Protein AF-A0A9E7JRC7-F1 (afdb_monomer)

Mean predicted aligned error: 5.25 Å

Radius of gyration: 14.57 Å; Cα contacts (8 Å, |Δi|>4): 48; chains: 1; bounding box: 34×26×34 Å

pLDDT: mean 88.2, std 9.87, range [49.88, 96.19]

Solvent-accessible surface area (backbone atoms only — not comparable to full-atom values): 4947 Å² total; per-residue (Å²): 134,81,70,94,59,87,87,84,82,88,87,84,75,63,90,90,67,48,62,66,64,52,45,53,52,46,25,73,75,68,74,46,88,83,85,56,70,71,57,55,50,50,50,32,39,75,67,64,34,78,66,9,55,60,41,44,66,26,53,80,69,73,41,81,63,56,64,83,62,59,76,67,66,77,134

Sequence (75 aa):
MKLEQPVKIIIWGALASGKGTQSELIEKNYGLGHIAAGDLLRAEVAAETEIGKRAKEYMEKGMLVPDEVVVTVRN

Organism: NCBI:txid320322

Secondary structure (DSSP, 8-state):
---SSPPP-----STTSSHHHHHHHHHHHH-PPP--HHHHHHHHHHTT-HHHHHHHHHHTTTPPPPHHHHTT---

InterPro domains:
  IPR000850 Adenylate kinase/UMP-CMP kinase [PR00094] (10-23)
  IPR000850 Adenylate kinase/UMP-CMP kinase [PR00094] (38-52)
  IPR000850 Adenylate kinase/UMP-CMP kinase [PTHR23359] (5-73)
  IPR000850 Adenylate kinase/UMP-CMP kinase [cd01428] (8-73)
  IPR027417 P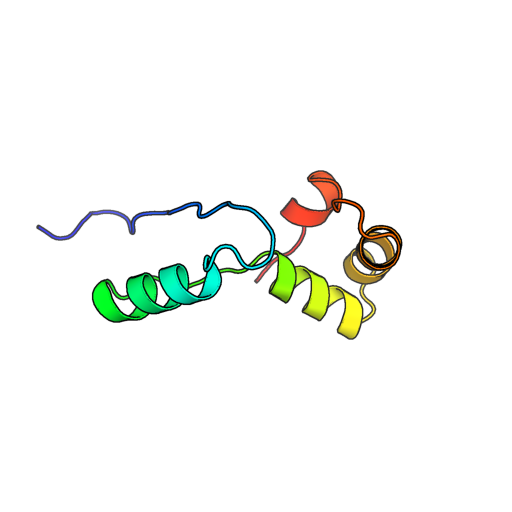-loop containing nucleoside triphosphate hydrolase [G3DSA:3.40.50.300] (1-74)
  IPR027417 P-loop containing nucleoside triphosphate hydrolase [SSF52540] (1-71)

Foldseek 3Di:
DPDPDDDDDDDDDDVPPCSVVVQVVCCVPPVDDDDDLVVLLVVCLVVVHPLNVQQVVQVVVVHDRDPVSSVPRDD

Nearest PDB structures (foldseek):
  3gmt-assembly1_A  TM=7.169E-01  e=1.140E-04  Burkholderia pseudomallei 1710b
  3gmt-assembly2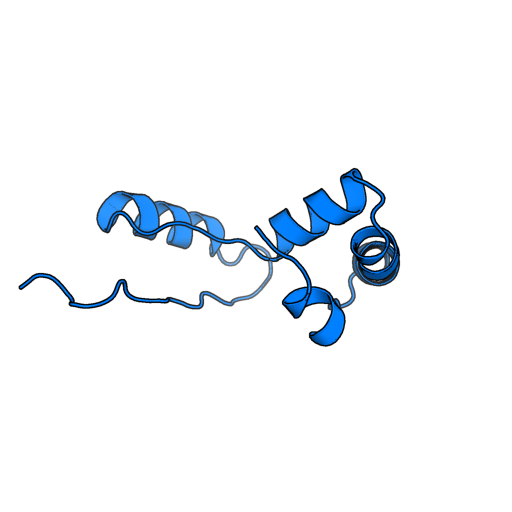_B  TM=7.353E-01  e=3.249E-04  Burkholderia pseudomallei 1710b
  2xb4-assembly1_A  TM=6.487E-01  e=4.507E-04  Megalodesulfovibrio gigas
  4np6-assembly2_D  TM=6.868E-01  e=1.783E-03  Vibrio cholerae O1 biovar El Tor str. N16961
  4w5h-assembly1_A  TM=6.162E-01  e=8.675E-04  Streptococcus pneumoniae D39

Structure (mmCIF, N/CA/C/O backbone):
data_AF-A0A9E7JRC7-F1
#
_entry.id   AF-A0A9E7JRC7-F1
#
loop_
_atom_site.group_PDB
_atom_site.id
_atom_site.type_symbol
_atom_site.label_atom_id
_atom_site.label_alt_id
_atom_site.label_comp_id
_atom_site.label_asym_id
_atom_site.label_entity_id
_atom_site.label_seq_id
_atom_site.pdbx_PDB_ins_code
_atom_site.Cartn_x
_atom_site.Cartn_y
_atom_site.Cartn_z
_atom_site.occupancy
_atom_site.B_iso_or_equiv
_atom_site.auth_seq_id
_atom_site.auth_comp_id
_atom_site.auth_asym_id
_atom_site.auth_atom_id
_atom_site.pdbx_PDB_model_num
ATOM 1 N N . MET A 1 1 ? -24.592 -0.963 20.669 1.00 50.94 1 MET A N 1
ATOM 2 C CA . MET A 1 1 ? -25.023 -1.307 19.299 1.00 50.94 1 MET A CA 1
ATOM 3 C C . MET A 1 1 ? -23.810 -1.878 18.574 1.00 50.94 1 MET A C 1
ATOM 5 O O . MET A 1 1 ? -22.861 -1.136 18.367 1.00 50.94 1 MET A O 1
ATOM 9 N N . LYS A 1 2 ? -23.760 -3.191 18.312 1.00 49.88 2 LYS A N 1
ATOM 10 C CA . LYS A 1 2 ? -22.737 -3.761 17.417 1.00 49.88 2 LYS A CA 1
ATOM 11 C C . LYS A 1 2 ? -23.172 -3.409 15.999 1.00 49.88 2 LYS A C 1
ATOM 13 O O . LYS A 1 2 ? -24.308 -3.702 15.646 1.00 49.88 2 LYS A O 1
ATOM 18 N N . LEU A 1 3 ? -22.317 -2.739 15.232 1.00 53.25 3 LEU A N 1
ATOM 19 C CA . LEU A 1 3 ? -22.562 -2.579 13.802 1.00 53.25 3 LEU A CA 1
ATOM 20 C C . LEU A 1 3 ? -22.591 -3.984 13.191 1.00 53.25 3 LEU A C 1
ATOM 22 O O . LEU A 1 3 ? -21.678 -4.772 13.432 1.00 53.25 3 LEU A O 1
ATOM 26 N N . GLU A 1 4 ? -23.656 -4.310 12.459 1.00 68.69 4 GLU A N 1
ATOM 27 C CA . GLU A 1 4 ? -23.846 -5.632 11.842 1.00 68.69 4 GLU A CA 1
ATOM 28 C C . GLU A 1 4 ? -22.751 -5.956 10.817 1.00 68.69 4 GLU A C 1
ATOM 30 O O . GLU A 1 4 ? -22.527 -7.118 10.491 1.00 68.69 4 GLU A O 1
ATOM 35 N N . GLN A 1 5 ? -22.039 -4.930 10.337 1.00 71.94 5 GLN A N 1
ATOM 36 C CA . GLN A 1 5 ? -20.919 -5.042 9.412 1.00 71.94 5 GLN A CA 1
ATOM 37 C C . GLN A 1 5 ? -19.832 -4.021 9.791 1.00 71.94 5 GLN A C 1
ATOM 39 O O . GLN A 1 5 ? -20.168 -2.889 10.159 1.00 71.94 5 GLN A O 1
ATOM 44 N N . PRO A 1 6 ? -18.537 -4.381 9.720 1.00 78.19 6 PRO A N 1
ATOM 45 C CA . PRO A 1 6 ? -17.456 -3.439 9.988 1.00 78.19 6 PRO A CA 1
ATOM 46 C C . PRO A 1 6 ? -17.478 -2.287 8.973 1.00 78.19 6 PRO A C 1
ATOM 48 O O . PRO A 1 6 ? -17.687 -2.497 7.776 1.00 78.19 6 PRO A O 1
ATOM 51 N N . VAL A 1 7 ? -17.256 -1.061 9.453 1.00 87.75 7 VAL A N 1
ATOM 52 C CA . VAL A 1 7 ? -17.200 0.140 8.606 1.00 87.75 7 VAL A CA 1
ATOM 53 C C . VAL A 1 7 ? -15.987 0.050 7.683 1.00 87.75 7 VAL A C 1
ATOM 55 O O . VAL A 1 7 ? -14.875 -0.204 8.140 1.00 87.75 7 VAL A O 1
ATOM 58 N N . LYS A 1 8 ? -16.194 0.290 6.385 1.00 90.19 8 LYS A N 1
ATOM 59 C CA . LYS A 1 8 ? -15.116 0.423 5.397 1.00 90.19 8 LYS A CA 1
ATOM 60 C C . LYS A 1 8 ? -14.848 1.905 5.155 1.00 90.19 8 LYS A C 1
ATOM 62 O O . LYS A 1 8 ? -15.768 2.642 4.813 1.00 90.19 8 LYS A O 1
ATOM 67 N N . ILE A 1 9 ? -13.602 2.331 5.343 1.00 91.56 9 ILE A N 1
ATOM 68 C CA . ILE A 1 9 ? -13.186 3.735 5.252 1.00 91.56 9 ILE A CA 1
ATOM 69 C C . ILE A 1 9 ? -12.158 3.866 4.128 1.00 91.56 9 ILE A C 1
ATOM 71 O O . ILE A 1 9 ? -11.223 3.074 4.052 1.00 91.56 9 ILE A O 1
ATOM 75 N N . ILE A 1 10 ? -12.322 4.877 3.273 1.00 91.81 10 ILE A N 1
ATOM 76 C CA . ILE A 1 10 ? -11.314 5.280 2.287 1.00 91.81 10 ILE A CA 1
ATOM 77 C C . ILE A 1 10 ? -10.651 6.561 2.790 1.00 91.81 10 ILE A C 1
ATOM 79 O O . ILE A 1 10 ? -11.336 7.543 3.071 1.00 91.81 10 ILE A O 1
ATOM 83 N N . ILE A 1 11 ? -9.320 6.558 2.882 1.00 90.94 11 ILE A N 1
ATOM 84 C CA . ILE A 1 11 ? -8.519 7.723 3.273 1.00 90.94 11 ILE A CA 1
ATOM 85 C C . ILE A 1 11 ? -7.621 8.098 2.095 1.00 90.94 11 ILE A C 1
ATOM 87 O O . ILE A 1 11 ? -6.704 7.358 1.741 1.00 90.94 11 ILE A O 1
ATOM 91 N N . TRP A 1 12 ? -7.861 9.266 1.495 1.00 89.94 12 TRP A N 1
ATOM 92 C CA . TRP A 1 12 ? -7.029 9.814 0.419 1.00 89.94 12 TRP A CA 1
ATOM 93 C C . TRP A 1 12 ? -6.475 11.196 0.790 1.00 89.94 12 TRP A C 1
ATOM 95 O O . TRP A 1 12 ? -6.921 11.839 1.736 1.00 89.94 12 TRP A O 1
ATOM 105 N N . GLY A 1 13 ? -5.454 11.646 0.058 1.00 88.06 13 GLY A N 1
ATOM 106 C CA . GLY A 1 13 ? -4.768 12.917 0.297 1.00 88.06 13 GLY A CA 1
ATOM 107 C C . GLY A 1 13 ? -3.390 12.951 -0.359 1.00 88.06 13 GLY A C 1
ATOM 108 O O . GLY A 1 13 ? -2.871 11.907 -0.767 1.00 88.06 13 GLY A O 1
ATOM 109 N N . ALA A 1 14 ? -2.785 14.136 -0.441 1.00 86.88 14 ALA A N 1
ATOM 110 C CA . ALA A 1 14 ? -1.466 14.345 -1.043 1.00 86.88 14 ALA A CA 1
ATOM 111 C C . ALA A 1 14 ? -0.353 13.502 -0.381 1.00 86.88 14 ALA A C 1
ATOM 113 O O . ALA A 1 14 ? -0.512 12.967 0.723 1.00 86.88 14 ALA A O 1
ATOM 114 N N . LEU A 1 15 ? 0.797 13.365 -1.049 1.00 82.31 15 LEU A N 1
ATOM 115 C CA . LEU A 1 15 ? 1.977 12.751 -0.433 1.00 82.31 15 LEU A CA 1
ATOM 116 C C . LEU A 1 15 ? 2.327 13.497 0.866 1.00 82.31 15 LEU A C 1
ATOM 118 O O . LEU A 1 15 ? 2.210 14.716 0.929 1.00 82.31 15 LEU A 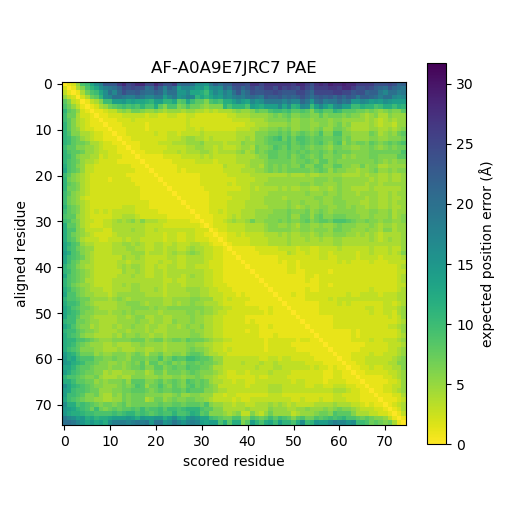O 1
ATOM 122 N N . ALA A 1 16 ? 2.702 12.756 1.910 1.00 87.56 16 ALA A N 1
ATOM 123 C CA . ALA A 1 16 ? 3.002 13.294 3.242 1.00 87.56 16 ALA A CA 1
ATOM 124 C C . ALA A 1 16 ? 1.848 14.038 3.958 1.00 87.56 16 ALA A C 1
ATOM 126 O O . ALA A 1 16 ? 2.071 14.633 5.005 1.00 87.56 16 ALA A O 1
ATOM 127 N N . SER A 1 17 ? 0.593 13.933 3.498 1.00 94.38 17 SER A N 1
ATOM 128 C CA . SER A 1 17 ? -0.567 14.556 4.169 1.00 94.38 17 SER A CA 1
ATOM 129 C C . SER A 1 17 ? -0.991 13.895 5.497 1.00 94.38 17 SER A C 1
ATOM 131 O O . SER A 1 17 ? -2.070 14.186 6.003 1.00 94.38 17 SER A O 1
ATOM 133 N N . GLY A 1 18 ? -0.212 12.948 6.033 1.00 94.19 18 GLY A N 1
ATOM 134 C CA . GLY A 1 18 ? -0.507 12.277 7.308 1.00 94.19 18 GLY A CA 1
ATOM 135 C C . GLY A 1 18 ? -1.527 11.129 7.259 1.00 94.19 18 GLY A C 1
ATOM 136 O O . GLY A 1 18 ? -1.997 10.698 8.307 1.00 94.19 18 GLY A O 1
ATOM 137 N N . LYS A 1 19 ? -1.869 10.593 6.076 1.00 93.56 19 LYS A N 1
ATOM 138 C CA . LYS A 1 19 ? -2.846 9.486 5.937 1.00 93.56 19 LYS A CA 1
ATOM 139 C C . LYS A 1 19 ? -2.495 8.251 6.767 1.00 93.56 19 L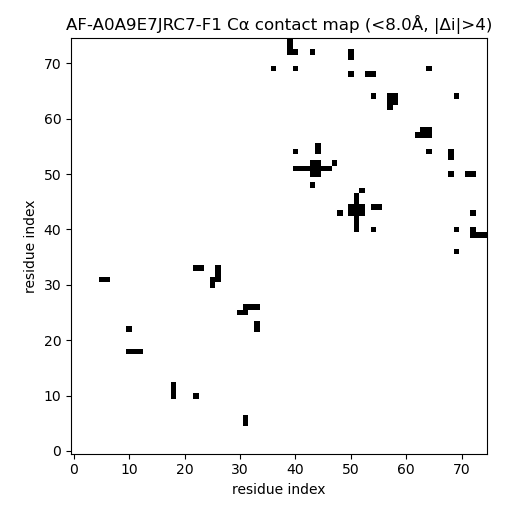YS A C 1
ATOM 141 O O . LYS A 1 19 ? -3.377 7.685 7.401 1.00 93.56 19 LYS A O 1
ATOM 146 N N . GLY A 1 20 ? -1.219 7.852 6.759 1.00 90.44 20 GLY A N 1
ATOM 147 C CA . GLY A 1 20 ? -0.736 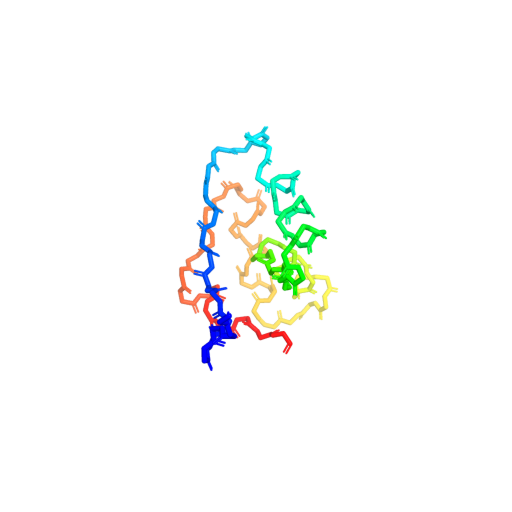6.703 7.532 1.00 90.44 20 GLY A CA 1
ATOM 148 C C . GLY A 1 20 ? -0.959 6.917 9.026 1.00 90.44 20 GLY A C 1
ATOM 149 O O . GLY A 1 20 ? -1.622 6.110 9.663 1.00 90.44 20 GLY A O 1
ATOM 150 N N . THR A 1 21 ? -0.558 8.084 9.540 1.00 94.69 21 THR A N 1
ATOM 151 C CA . THR A 1 21 ? -0.796 8.483 10.935 1.00 94.69 21 THR A CA 1
ATOM 152 C C . THR A 1 21 ? -2.279 8.441 11.306 1.00 94.69 21 THR A C 1
ATOM 154 O O . THR A 1 21 ? -2.635 7.950 12.370 1.00 94.69 21 THR A O 1
ATOM 157 N N . GLN A 1 22 ? -3.168 8.926 10.434 1.00 94.81 22 GLN A N 1
ATOM 158 C CA . GLN A 1 22 ? -4.611 8.856 10.695 1.00 94.81 22 GLN A CA 1
ATOM 159 C C . GLN A 1 22 ? -5.145 7.418 10.654 1.00 94.81 22 GLN A C 1
ATOM 161 O O . GLN A 1 22 ? -5.998 7.062 11.462 1.00 94.81 22 GLN A O 1
ATOM 166 N N . SER A 1 23 ? -4.622 6.582 9.757 1.00 93.00 23 SER A N 1
ATOM 167 C CA . SER A 1 23 ? -5.025 5.176 9.631 1.00 93.00 23 SER A CA 1
ATOM 168 C C . SER A 1 23 ? -4.626 4.366 10.867 1.00 93.00 23 SER A C 1
ATOM 170 O O . SER A 1 23 ? -5.459 3.647 11.408 1.00 93.00 23 SER A O 1
ATOM 172 N N . GLU A 1 24 ? -3.411 4.569 11.386 1.00 92.88 24 GLU A N 1
ATOM 173 C CA . GLU A 1 24 ? -2.936 3.959 12.639 1.00 92.88 24 GLU A CA 1
ATOM 174 C C . GLU A 1 24 ? -3.797 4.366 13.846 1.00 92.88 24 GLU A C 1
ATOM 176 O O . GLU A 1 24 ? -4.138 3.539 14.694 1.00 92.88 24 GLU A O 1
ATOM 181 N N . LEU A 1 25 ? -4.190 5.643 13.930 1.00 94.75 25 LEU A N 1
ATOM 182 C CA . LEU A 1 25 ? -5.081 6.119 14.991 1.00 94.75 25 LEU A CA 1
ATOM 183 C C . LEU A 1 25 ? -6.474 5.487 14.892 1.00 94.75 25 LEU A C 1
ATOM 185 O O . LEU A 1 25 ? -7.071 5.165 15.920 1.00 94.75 25 LEU A O 1
ATOM 189 N N . ILE A 1 26 ? -6.994 5.300 13.677 1.00 93.12 26 ILE A N 1
ATOM 190 C CA . ILE A 1 26 ? -8.285 4.643 13.449 1.00 93.12 26 ILE A CA 1
ATOM 191 C C . ILE A 1 26 ? -8.217 3.165 13.844 1.00 93.12 26 ILE A C 1
ATOM 193 O O . ILE A 1 26 ? -9.094 2.692 14.566 1.00 93.12 26 ILE A O 1
ATOM 197 N N . GLU A 1 27 ? -7.169 2.454 13.432 1.00 91.25 27 GLU A N 1
ATOM 198 C CA . GLU A 1 27 ? -6.938 1.061 13.818 1.00 91.25 27 GLU A CA 1
ATOM 199 C C . GLU A 1 27 ? -6.890 0.916 15.343 1.00 91.25 27 GLU A C 1
ATOM 201 O O . GLU A 1 27 ? -7.652 0.138 15.920 1.00 91.25 27 GLU A O 1
ATOM 206 N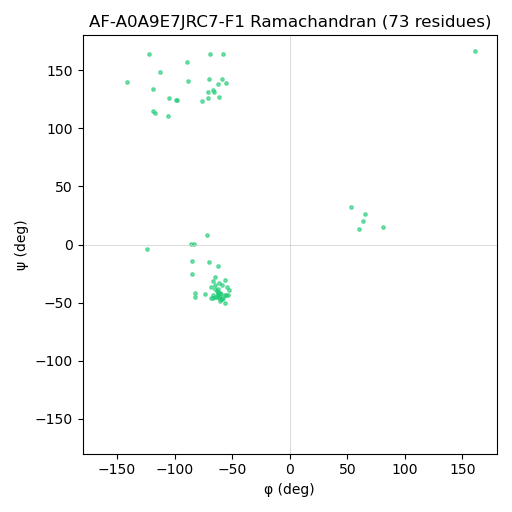 N . LYS A 1 28 ? -6.088 1.747 16.018 1.00 93.38 28 LYS A N 1
ATOM 207 C CA . LYS A 1 28 ? -5.941 1.720 17.479 1.00 93.38 28 LYS A CA 1
ATOM 208 C C . LYS A 1 28 ? -7.241 2.028 18.226 1.00 93.38 28 LYS A C 1
ATOM 210 O O . LYS A 1 28 ? -7.530 1.387 19.234 1.00 93.38 28 LYS A O 1
ATOM 215 N N . ASN A 1 29 ? -7.999 3.027 17.776 1.00 94.00 29 ASN A N 1
ATOM 216 C CA . ASN A 1 29 ? -9.171 3.514 18.509 1.00 94.00 29 ASN A CA 1
ATOM 217 C C . ASN A 1 29 ? -10.447 2.715 18.213 1.00 94.00 29 ASN A C 1
ATOM 219 O O . ASN A 1 29 ? -11.351 2.700 19.047 1.00 94.00 29 ASN A O 1
ATOM 223 N N . TYR A 1 30 ? -10.535 2.069 17.045 1.00 91.25 30 TYR A N 1
ATOM 224 C CA . TYR A 1 30 ? -11.759 1.406 16.581 1.00 91.25 30 TYR A CA 1
ATOM 225 C C . TYR A 1 30 ? -11.584 -0.083 16.252 1.00 91.25 30 TYR A C 1
ATOM 227 O O . TYR A 1 30 ? -12.571 -0.742 15.929 1.00 91.25 30 TYR A O 1
ATOM 235 N N . GLY A 1 31 ? -10.366 -0.632 16.338 1.00 89.06 31 GLY A N 1
ATOM 236 C CA . GLY A 1 31 ? -10.088 -2.044 16.052 1.00 89.06 31 GLY A CA 1
ATOM 237 C C . GLY A 1 31 ? -10.318 -2.430 14.588 1.00 89.06 31 GLY A C 1
ATOM 238 O O . GLY A 1 31 ? -10.663 -3.575 14.302 1.00 89.06 31 GLY A O 1
ATOM 239 N N . LEU A 1 32 ? -10.196 -1.469 13.668 1.00 89.88 32 LEU A N 1
ATOM 240 C CA . LEU A 1 32 ? -10.328 -1.697 12.229 1.00 89.88 32 LEU A CA 1
ATOM 241 C C . LEU A 1 32 ? -8.972 -2.072 11.628 1.00 89.88 32 LEU A C 1
ATOM 243 O O . LEU A 1 32 ? -7.966 -1.472 11.980 1.00 89.88 32 LEU A O 1
ATOM 247 N N . GLY A 1 33 ? -8.949 -3.016 10.687 1.00 88.12 33 GLY A N 1
ATOM 248 C CA . GLY A 1 33 ? -7.728 -3.332 9.944 1.00 88.12 33 GLY A CA 1
ATOM 249 C C . GLY A 1 33 ? -7.341 -2.213 8.973 1.00 88.12 33 GLY A C 1
ATOM 250 O O . GLY A 1 33 ? -8.208 -1.611 8.333 1.00 88.12 33 GLY A O 1
ATOM 251 N N . HIS A 1 34 ? -6.040 -1.968 8.834 1.00 88.69 34 HIS A N 1
ATOM 252 C CA . HIS A 1 34 ? -5.488 -1.018 7.874 1.00 88.69 34 HIS A CA 1
ATOM 253 C C . HIS A 1 34 ? -5.003 -1.740 6.609 1.00 88.69 34 HIS A C 1
ATOM 255 O O . HIS A 1 34 ? -4.186 -2.654 6.670 1.00 88.69 34 HIS A O 1
ATOM 261 N N . ILE A 1 35 ? -5.510 -1.314 5.448 1.00 88.56 35 ILE A N 1
ATOM 262 C CA . ILE A 1 35 ? -5.070 -1.797 4.135 1.00 88.56 35 ILE A CA 1
ATOM 263 C C . ILE A 1 35 ? -4.505 -0.611 3.357 1.00 88.56 35 ILE A C 1
ATOM 265 O O . ILE A 1 35 ? -5.240 0.307 2.990 1.00 88.56 35 ILE A O 1
ATOM 269 N N . ALA A 1 36 ? -3.205 -0.652 3.071 1.00 88.75 36 ALA A N 1
ATOM 270 C CA . ALA A 1 36 ? -2.526 0.352 2.267 1.00 88.75 36 ALA A CA 1
ATOM 271 C C . ALA A 1 36 ? -2.210 -0.208 0.874 1.00 88.75 36 ALA A C 1
ATOM 273 O O . ALA A 1 36 ? -1.319 -1.039 0.712 1.00 88.75 36 ALA A O 1
ATOM 274 N N . ALA A 1 37 ? -2.896 0.297 -0.158 1.00 87.06 37 ALA A N 1
ATOM 275 C CA . ALA A 1 37 ? -2.677 -0.132 -1.545 1.00 87.06 37 ALA A CA 1
ATOM 276 C C . ALA A 1 37 ? -1.204 -0.005 -1.981 1.00 87.06 37 ALA A C 1
ATOM 278 O O . ALA A 1 37 ? -0.683 -0.862 -2.685 1.00 87.06 37 ALA A O 1
ATOM 279 N N . GLY A 1 38 ? -0.512 1.041 -1.515 1.00 86.88 38 GLY A N 1
ATOM 280 C CA . GLY A 1 38 ? 0.910 1.233 -1.795 1.00 86.88 38 GLY A CA 1
ATOM 281 C C . GLY A 1 38 ? 1.812 0.154 -1.189 1.00 86.88 38 GLY A C 1
ATOM 282 O O . GLY A 1 38 ? 2.803 -0.206 -1.816 1.00 86.88 38 GLY A O 1
ATOM 283 N N . ASP A 1 39 ? 1.480 -0.375 -0.008 1.00 90.06 39 ASP A N 1
ATOM 284 C CA . ASP A 1 39 ? 2.252 -1.456 0.620 1.00 90.06 39 ASP A CA 1
ATOM 285 C C . ASP A 1 39 ? 2.018 -2.783 -0.089 1.00 90.06 39 ASP A C 1
ATOM 287 O O . ASP A 1 39 ? 2.981 -3.484 -0.392 1.00 90.06 39 ASP A O 1
ATOM 291 N N . LEU A 1 40 ? 0.765 -3.076 -0.445 1.00 91.38 40 LEU A N 1
ATOM 292 C CA . LEU A 1 40 ? 0.428 -4.267 -1.216 1.00 91.38 40 LEU A CA 1
ATOM 293 C C . LEU A 1 40 ? 1.142 -4.275 -2.577 1.00 91.38 40 LEU A C 1
ATOM 295 O O . LEU A 1 40 ? 1.794 -5.250 -2.931 1.00 91.38 40 LEU A O 1
ATOM 299 N N . LEU A 1 41 ? 1.118 -3.155 -3.309 1.00 92.56 41 LEU A N 1
ATOM 300 C CA . LEU A 1 41 ? 1.841 -3.032 -4.580 1.00 92.56 41 LEU A CA 1
ATOM 301 C C . LEU A 1 41 ? 3.359 -3.178 -4.402 1.00 92.56 41 LEU A C 1
ATOM 303 O O . LEU A 1 41 ? 4.007 -3.836 -5.211 1.00 92.56 41 LEU A O 1
ATOM 307 N N . ARG A 1 42 ? 3.943 -2.602 -3.341 1.00 92.38 42 ARG A N 1
ATOM 308 C CA . ARG A 1 42 ? 5.371 -2.786 -3.032 1.00 92.38 42 ARG A CA 1
ATOM 309 C C . ARG A 1 42 ? 5.715 -4.245 -2.734 1.00 92.38 42 ARG A C 1
ATOM 311 O O . ARG A 1 42 ? 6.779 -4.693 -3.153 1.00 92.38 42 ARG A O 1
ATOM 318 N N . ALA A 1 43 ? 4.837 -4.974 -2.047 1.00 93.50 43 ALA A N 1
ATOM 319 C CA . ALA A 1 43 ? 5.018 -6.397 -1.780 1.00 93.50 43 ALA A CA 1
ATOM 320 C C . ALA A 1 43 ? 4.991 -7.222 -3.077 1.00 93.50 43 ALA A C 1
ATOM 322 O O . ALA A 1 43 ? 5.889 -8.032 -3.292 1.00 93.50 43 ALA A O 1
ATOM 323 N N . GLU A 1 44 ? 4.043 -6.953 -3.979 1.00 94.88 44 GLU A N 1
ATOM 324 C CA . GLU A 1 44 ? 3.982 -7.587 -5.305 1.00 94.88 44 GLU A CA 1
ATOM 325 C C . GLU A 1 44 ? 5.252 -7.315 -6.129 1.00 94.88 44 GLU A C 1
ATOM 327 O O . GLU A 1 44 ? 5.805 -8.223 -6.750 1.00 94.88 44 GLU A O 1
ATOM 332 N N . VAL A 1 45 ? 5.752 -6.070 -6.107 1.00 94.88 45 VAL A N 1
ATOM 333 C CA . VAL A 1 45 ? 7.011 -5.682 -6.771 1.00 94.88 45 VAL A CA 1
ATOM 334 C C . VAL A 1 45 ? 8.197 -6.450 -6.187 1.00 94.88 45 VAL A C 1
ATOM 336 O O . VAL A 1 45 ? 9.021 -6.958 -6.945 1.00 94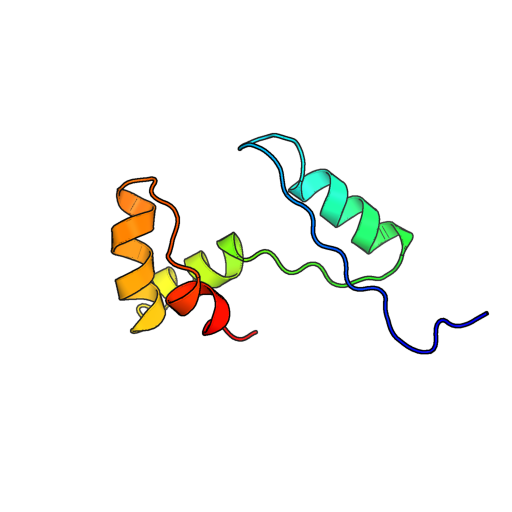.88 45 VAL A O 1
ATOM 339 N N . ALA A 1 46 ? 8.287 -6.546 -4.858 1.00 96.19 46 ALA A N 1
ATOM 340 C CA . ALA A 1 46 ? 9.363 -7.259 -4.173 1.00 96.19 46 ALA A CA 1
ATOM 341 C C . ALA A 1 46 ? 9.320 -8.777 -4.413 1.00 96.19 46 ALA A C 1
ATOM 343 O O . ALA A 1 46 ? 10.366 -9.416 -4.460 1.00 96.19 46 ALA A O 1
ATOM 344 N N . ALA A 1 47 ? 8.124 -9.343 -4.586 1.00 95.69 47 ALA A N 1
ATOM 345 C CA . ALA A 1 47 ? 7.908 -10.750 -4.912 1.00 95.69 47 ALA A CA 1
ATOM 346 C C . ALA A 1 47 ? 8.037 -11.064 -6.417 1.00 95.69 47 ALA A C 1
ATOM 348 O O . ALA A 1 47 ? 7.854 -12.213 -6.814 1.00 95.69 47 ALA A O 1
ATOM 349 N N . GLU A 1 48 ? 8.338 -10.062 -7.252 1.00 95.75 48 GLU A N 1
ATOM 350 C CA . GLU A 1 48 ? 8.506 -10.189 -8.706 1.00 95.75 48 GLU A CA 1
ATOM 351 C C . GLU A 1 48 ? 7.320 -10.863 -9.419 1.00 95.75 48 GLU A C 1
ATOM 353 O O . GLU A 1 48 ? 7.482 -11.540 -10.441 1.00 95.75 48 GLU A O 1
ATOM 358 N N . THR A 1 49 ? 6.105 -10.665 -8.906 1.00 95.06 49 THR A N 1
ATOM 359 C CA . THR A 1 49 ? 4.898 -11.207 -9.536 1.00 95.06 49 THR A CA 1
ATOM 360 C C . THR A 1 49 ? 4.609 -10.489 -10.854 1.00 95.06 49 THR A C 1
ATOM 362 O O . THR A 1 49 ? 5.108 -9.394 -11.120 1.00 95.06 49 THR A O 1
ATOM 365 N N . GLU A 1 50 ? 3.755 -11.067 -11.698 1.00 93.06 50 GLU A N 1
ATOM 366 C CA . GLU A 1 50 ? 3.339 -10.404 -12.943 1.00 93.06 50 GLU A CA 1
ATOM 367 C C . GLU A 1 50 ? 2.617 -9.070 -12.682 1.00 93.06 50 GLU A C 1
ATOM 369 O O . GLU A 1 50 ? 2.782 -8.109 -13.436 1.00 93.06 50 GLU A O 1
ATOM 374 N N . ILE A 1 51 ? 1.871 -8.974 -11.576 1.00 92.12 51 ILE A N 1
ATOM 375 C CA . ILE A 1 51 ? 1.249 -7.722 -11.126 1.00 92.12 51 ILE A CA 1
ATOM 376 C C . ILE A 1 51 ? 2.334 -6.739 -10.671 1.00 92.12 51 ILE A C 1
ATOM 378 O O . ILE A 1 51 ? 2.324 -5.579 -11.086 1.00 92.12 51 ILE A O 1
ATOM 382 N N . GLY A 1 52 ? 3.302 -7.210 -9.880 1.00 94.62 52 GLY A N 1
ATOM 383 C CA . GLY A 1 52 ? 4.432 -6.426 -9.396 1.00 94.62 52 GLY A CA 1
ATOM 384 C C . GLY A 1 52 ? 5.274 -5.833 -10.520 1.00 94.62 52 GLY A C 1
ATOM 385 O O . GLY A 1 52 ? 5.561 -4.639 -10.507 1.00 94.62 52 GLY A O 1
ATOM 386 N N . LYS A 1 53 ? 5.609 -6.624 -11.544 1.00 94.69 53 LYS A N 1
ATOM 387 C CA . LYS A 1 53 ? 6.352 -6.157 -12.728 1.00 94.69 53 LYS A CA 1
ATOM 388 C C . LYS A 1 53 ? 5.611 -5.036 -13.454 1.00 94.69 53 LYS A C 1
ATOM 390 O O . LYS A 1 53 ? 6.207 -3.998 -13.728 1.00 94.69 53 LYS A O 1
ATOM 395 N N . ARG A 1 54 ? 4.303 -5.202 -13.693 1.00 93.06 54 ARG A N 1
ATOM 396 C CA . ARG A 1 54 ? 3.468 -4.162 -14.318 1.00 93.06 54 ARG A CA 1
ATOM 397 C C . ARG A 1 54 ? 3.397 -2.906 -13.456 1.00 93.06 54 ARG A C 1
ATOM 399 O O . ARG A 1 54 ? 3.552 -1.810 -13.978 1.00 93.06 54 ARG A O 1
ATOM 406 N N . ALA A 1 55 ? 3.186 -3.044 -12.147 1.00 94.62 55 ALA A N 1
ATOM 407 C CA . ALA A 1 55 ? 3.114 -1.911 -11.225 1.00 94.62 55 ALA A CA 1
ATOM 408 C C . ALA A 1 55 ? 4.442 -1.135 -11.150 1.00 94.62 55 ALA A C 1
ATOM 410 O O . ALA A 1 55 ? 4.432 0.100 -11.152 1.00 94.62 55 ALA A O 1
ATOM 411 N N . LYS A 1 56 ? 5.578 -1.847 -11.148 1.00 95.25 56 LYS A N 1
ATOM 412 C CA . LYS A 1 56 ? 6.930 -1.277 -11.077 1.00 95.25 56 LYS A CA 1
ATOM 413 C C . LYS A 1 56 ? 7.172 -0.218 -12.153 1.00 95.25 56 LYS A C 1
ATOM 415 O O . LYS A 1 56 ? 7.658 0.863 -11.831 1.00 95.25 56 LYS A O 1
ATOM 420 N N . GLU A 1 57 ? 6.750 -0.476 -13.392 1.00 94.38 57 GLU A N 1
ATOM 421 C CA . GLU A 1 57 ? 6.940 0.449 -14.519 1.00 94.38 57 GLU A CA 1
ATOM 422 C C . GLU A 1 57 ? 6.296 1.829 -14.304 1.00 94.38 57 GLU A C 1
ATOM 424 O O . GLU A 1 57 ? 6.832 2.843 -14.760 1.00 94.38 57 GLU A O 1
ATOM 429 N N . TYR A 1 58 ? 5.144 1.885 -13.631 1.00 94.19 58 TYR A N 1
ATOM 430 C CA . TYR A 1 58 ? 4.454 3.140 -13.316 1.00 94.19 58 TYR A CA 1
ATOM 431 C C . TYR A 1 58 ? 5.054 3.801 -12.075 1.00 94.19 58 TYR A C 1
ATOM 433 O O . TYR A 1 58 ? 5.276 5.014 -12.068 1.00 94.19 58 TYR A O 1
ATOM 441 N N . MET A 1 59 ? 5.358 3.000 -11.048 1.00 92.06 59 MET A N 1
ATOM 442 C CA . MET A 1 59 ? 5.896 3.474 -9.772 1.00 92.06 59 MET A CA 1
ATOM 443 C C . MET A 1 59 ? 7.263 4.145 -9.933 1.00 92.06 59 MET A C 1
ATOM 445 O O . MET A 1 59 ? 7.479 5.217 -9.371 1.00 92.06 59 MET A O 1
ATOM 449 N N . GLU A 1 60 ? 8.164 3.575 -10.739 1.00 93.19 60 GLU A N 1
ATOM 450 C CA . GLU A 1 60 ? 9.489 4.158 -11.009 1.00 93.19 60 GLU A CA 1
ATOM 451 C C . GLU A 1 60 ? 9.404 5.502 -11.746 1.00 93.19 60 GLU A C 1
ATOM 453 O O . GLU A 1 60 ? 10.253 6.373 -11.563 1.00 93.19 60 GLU A O 1
ATOM 458 N N . LYS A 1 61 ? 8.343 5.707 -12.534 1.00 93.81 61 LYS A N 1
ATOM 459 C CA . LYS A 1 61 ? 8.065 6.967 -13.241 1.00 93.81 61 LYS A CA 1
ATOM 460 C C . LYS A 1 61 ? 7.304 7.979 -12.377 1.00 93.81 61 LYS A C 1
ATOM 462 O O . LYS A 1 61 ? 6.958 9.050 -12.869 1.00 93.81 61 LYS A O 1
ATOM 467 N N . GLY A 1 62 ? 6.993 7.643 -11.120 1.00 89.12 62 GLY A N 1
ATOM 468 C CA . GLY A 1 62 ? 6.157 8.468 -10.244 1.00 89.12 62 GLY A CA 1
ATOM 469 C C . GLY A 1 62 ? 4.719 8.637 -10.748 1.00 8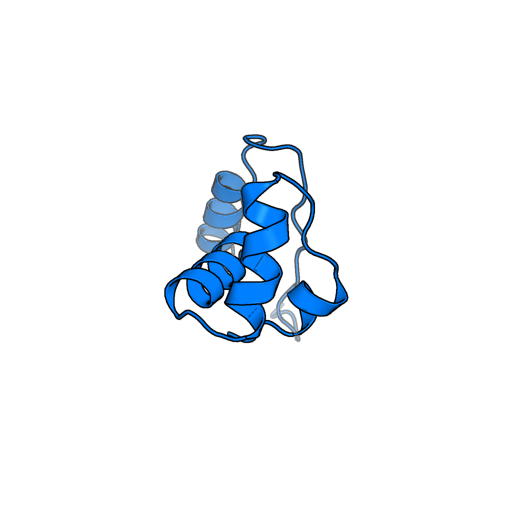9.12 62 GLY A C 1
ATOM 470 O O . GLY A 1 62 ? 4.042 9.588 -10.357 1.00 89.12 62 GLY A O 1
ATOM 471 N N . MET A 1 63 ? 4.255 7.748 -11.631 1.00 89.12 63 MET A N 1
ATOM 472 C CA . MET A 1 63 ? 2.899 7.771 -12.176 1.00 89.12 63 MET A CA 1
ATOM 473 C C . MET A 1 63 ? 1.949 6.957 -11.299 1.00 89.12 63 MET A C 1
ATOM 475 O O . MET A 1 63 ? 2.354 6.044 -10.578 1.00 89.12 63 MET A O 1
ATOM 479 N N . LEU A 1 64 ? 0.657 7.273 -11.390 1.00 88.56 64 LEU A N 1
ATOM 480 C CA . LEU A 1 64 ? -0.378 6.446 -10.780 1.00 88.56 64 LEU A CA 1
ATOM 481 C C . LEU A 1 64 ? -0.430 5.087 -11.483 1.00 88.56 64 LEU A C 1
ATOM 483 O O . LEU A 1 64 ? -0.434 5.009 -12.713 1.00 88.56 64 LEU A O 1
ATOM 487 N N . VAL A 1 65 ? -0.476 4.023 -10.685 1.00 91.31 65 VAL A N 1
ATOM 488 C CA . VAL A 1 65 ? -0.714 2.668 -11.181 1.00 91.31 65 VAL A CA 1
ATOM 489 C C . VAL A 1 65 ? -2.184 2.580 -11.619 1.00 91.31 65 VAL A C 1
ATOM 491 O O . VAL A 1 65 ? -3.045 2.993 -10.842 1.00 91.31 65 VAL A O 1
ATOM 494 N N . PRO A 1 66 ? -2.497 2.070 -12.825 1.00 91.31 66 PRO A N 1
ATOM 495 C CA . PRO A 1 66 ? -3.875 1.966 -13.299 1.00 91.31 66 PRO A CA 1
ATOM 496 C C . PRO A 1 66 ? -4.758 1.120 -12.376 1.00 91.31 66 PRO A C 1
ATOM 498 O O . PRO A 1 66 ? -4.317 0.073 -11.894 1.00 91.31 66 PRO A O 1
ATOM 501 N N . ASP A 1 67 ? -6.019 1.521 -12.204 1.00 88.88 67 ASP A N 1
ATOM 502 C CA . ASP A 1 67 ? -6.980 0.840 -11.324 1.00 88.88 67 ASP A CA 1
ATOM 503 C C . ASP A 1 67 ? -7.096 -0.659 -11.626 1.00 88.88 67 ASP A C 1
ATOM 505 O O . ASP A 1 67 ? -7.119 -1.465 -10.702 1.00 88.88 67 ASP A O 1
ATOM 509 N N . GLU A 1 68 ? -7.078 -1.049 -12.905 1.00 88.81 68 GLU A N 1
ATOM 510 C CA . GLU A 1 68 ? -7.118 -2.451 -13.351 1.00 88.81 68 GLU A CA 1
ATOM 511 C C . GLU A 1 68 ? -5.998 -3.311 -12.758 1.00 88.81 68 GLU A C 1
ATOM 513 O O . GLU A 1 68 ? -6.177 -4.507 -12.554 1.00 88.81 68 GLU A O 1
ATOM 518 N N . VAL A 1 69 ? -4.839 -2.715 -12.475 1.00 87.25 69 VAL A N 1
ATOM 519 C CA . VAL A 1 69 ? -3.723 -3.396 -11.815 1.00 87.25 69 VAL A CA 1
ATOM 520 C C . VAL A 1 69 ? -3.958 -3.403 -10.304 1.00 87.25 69 VAL A C 1
ATOM 522 O O . VAL A 1 69 ? -3.840 -4.449 -9.670 1.00 87.25 69 VAL A O 1
ATOM 525 N N . VAL A 1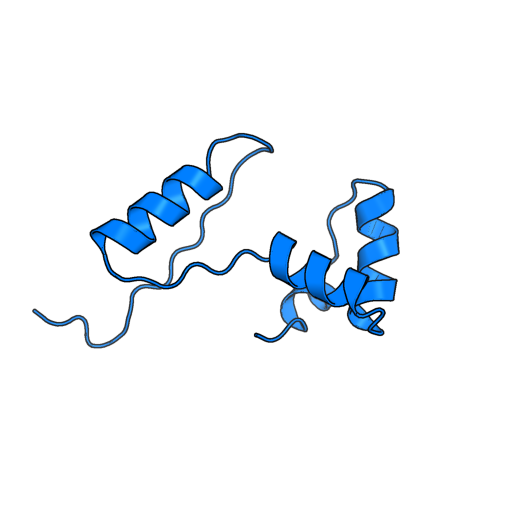 70 ? -4.368 -2.272 -9.724 1.00 87.69 70 VAL A N 1
ATOM 526 C CA . VAL A 1 70 ? -4.570 -2.118 -8.272 1.00 87.69 70 VAL A CA 1
ATOM 527 C C . VAL A 1 70 ? -5.652 -3.060 -7.732 1.00 87.69 70 VAL A C 1
ATOM 529 O O . VAL A 1 70 ? -5.440 -3.707 -6.710 1.00 87.69 70 VAL A O 1
ATOM 532 N N . VAL A 1 71 ? -6.791 -3.192 -8.420 1.00 86.19 71 VAL A N 1
ATOM 533 C CA . VAL A 1 71 ? -7.916 -4.036 -7.963 1.00 86.19 71 VAL A CA 1
ATOM 534 C C . VAL A 1 71 ? -7.623 -5.536 -8.023 1.00 86.19 71 VAL A C 1
ATOM 536 O O . VAL A 1 71 ? -8.360 -6.330 -7.438 1.00 86.19 71 VAL A O 1
ATOM 539 N N . THR A 1 72 ? -6.568 -5.942 -8.734 1.00 83.81 72 THR A N 1
ATOM 540 C CA . THR A 1 72 ? -6.163 -7.353 -8.825 1.00 83.81 72 THR A CA 1
ATOM 541 C C . THR A 1 72 ? -5.279 -7.799 -7.669 1.00 83.81 72 THR A C 1
ATOM 543 O O . THR A 1 72 ? -5.136 -9.004 -7.458 1.00 83.81 72 THR A O 1
ATOM 546 N N . VAL A 1 73 ? -4.735 -6.854 -6.896 1.00 82.81 73 VAL A N 1
ATOM 547 C CA . VAL A 1 73 ? -3.904 -7.157 -5.733 1.00 82.81 73 VAL A CA 1
ATOM 548 C C . VAL A 1 73 ? -4.782 -7.737 -4.627 1.00 82.81 73 VAL A C 1
ATOM 550 O O . VAL A 1 73 ? -5.797 -7.150 -4.245 1.00 82.81 73 VAL A O 1
ATOM 553 N N . ARG A 1 74 ? -4.410 -8.915 -4.127 1.00 72.00 74 ARG A N 1
ATOM 554 C CA . ARG A 1 74 ? -5.126 -9.613 -3.053 1.00 72.00 74 ARG A CA 1
ATOM 555 C C . ARG A 1 74 ? -4.259 -9.644 -1.799 1.00 72.00 74 ARG A C 1
ATOM 557 O O . ARG A 1 74 ? -3.039 -9.652 -1.898 1.00 72.00 74 ARG A O 1
ATOM 564 N N . ASN A 1 75 ? -4.922 -9.618 -0.646 1.00 58.25 75 ASN A N 1
ATOM 565 C CA . ASN A 1 75 ? -4.302 -9.774 0.669 1.00 58.25 75 ASN A CA 1
ATOM 566 C C . ASN A 1 75 ? -4.225 -11.253 1.055 1.00 58.25 75 ASN A C 1
ATOM 568 O O . ASN A 1 75 ? -5.146 -11.996 0.636 1.00 58.25 75 ASN A O 1
#